Protein AF-A0A1H8QVL4-F1 (afdb_monomer)

Solvent-accessible surface area (backbone atoms only — not comparable to full-atom values): 6730 Å² total; per-residue (Å²): 136,84,80,83,66,75,58,59,71,73,52,49,55,51,44,51,54,51,30,61,64,43,55,70,42,55,81,45,99,54,19,69,53,54,41,46,39,52,37,41,76,70,69,50,52,69,69,62,47,28,54,28,43,19,60,73,74,33,95,52,90,62,24,64,58,53,17,46,50,54,54,50,67,28,77,70,29,50,66,62,34,51,54,50,52,52,53,52,51,53,51,53,52,54,52,52,58,65,71,64,61,75,73,87,79,70,70,80,76,76,81,84,84,128

Mean predicted aligned error: 10.56 Å

pLDDT: mean 83.39, std 16.54, range [35.88, 97.0]

Organism: NCBI:txid310780

Foldseek 3Di:
DDPPPPDDPVLVVVLVVLLVVLLVQCVDPCSLLVSLLVCLVVVNDLVSQLVSQLVSVDVDVCSSVVSNVSNLVHPSCVVVVVVVVVVVVVVVVVVVVVVPPPPPPPDPDDDDDD

Structure (mmCIF, N/CA/C/O backbone):
data_AF-A0A1H8QVL4-F1
#
_entry.id   AF-A0A1H8QVL4-F1
#
loop_
_atom_site.group_PDB
_atom_site.id
_atom_site.type_symbol
_atom_site.label_atom_id
_atom_site.label_alt_id
_atom_site.label_comp_id
_atom_site.label_asym_id
_atom_site.label_entity_id
_atom_site.label_seq_id
_atom_site.pdbx_PDB_ins_code
_atom_site.Cartn_x
_atom_site.Cartn_y
_atom_site.Cartn_z
_atom_site.occupancy
_atom_site.B_iso_or_equiv
_atom_site.auth_seq_id
_atom_site.auth_comp_id
_atom_site.auth_asym_id
_atom_site.auth_atom_id
_atom_site.pdbx_PDB_model_num
ATOM 1 N N . MET A 1 1 ? -0.989 10.496 -26.798 1.00 35.88 1 MET A N 1
ATOM 2 C CA . MET A 1 1 ? -1.596 11.425 -25.825 1.00 35.88 1 MET A CA 1
ATOM 3 C C . MET A 1 1 ? -2.001 10.562 -24.642 1.00 35.88 1 MET A C 1
ATOM 5 O O . MET A 1 1 ? -2.920 9.773 -24.790 1.00 35.88 1 MET A O 1
ATOM 9 N N . VAL A 1 2 ? -1.202 10.546 -23.573 1.00 41.38 2 VAL A N 1
ATOM 10 C CA . VAL A 1 2 ? -1.481 9.724 -22.383 1.00 41.38 2 VAL A CA 1
ATOM 11 C C . VAL A 1 2 ? -2.364 10.569 -21.480 1.00 41.38 2 VAL A C 1
ATOM 13 O O . VAL A 1 2 ? -1.908 11.582 -20.956 1.00 41.38 2 VAL A O 1
ATOM 16 N N . GLU A 1 3 ? -3.636 10.205 -21.360 1.00 44.97 3 GLU A N 1
ATOM 17 C CA . GLU A 1 3 ? -4.525 10.834 -20.391 1.00 44.97 3 GLU A CA 1
ATOM 18 C C . GLU A 1 3 ? -4.117 10.350 -19.001 1.00 44.97 3 GLU A C 1
ATOM 20 O O . GLU A 1 3 ? -4.373 9.212 -18.613 1.00 44.97 3 GLU A O 1
ATOM 25 N N . THR A 1 4 ? -3.437 11.206 -18.242 1.00 47.31 4 THR A N 1
ATOM 26 C CA . THR A 1 4 ? -3.201 10.977 -16.817 1.00 47.31 4 THR A CA 1
ATOM 27 C C . THR A 1 4 ? -4.488 11.295 -16.060 1.00 47.31 4 THR A C 1
ATOM 29 O O . THR A 1 4 ? -4.567 12.279 -15.324 1.00 47.31 4 THR A O 1
ATOM 32 N N . SER A 1 5 ? -5.532 10.493 -16.269 1.00 47.81 5 SER A N 1
ATOM 33 C CA . SER A 1 5 ? -6.660 10.469 -15.348 1.00 47.81 5 SER A CA 1
ATOM 34 C C . SER A 1 5 ? -6.151 9.855 -14.054 1.00 47.81 5 SER A C 1
ATOM 36 O O . SER A 1 5 ? -5.993 8.639 -13.948 1.00 47.81 5 SER A O 1
ATOM 38 N N . GLY A 1 6 ? -5.878 10.706 -13.062 1.00 56.34 6 GLY A N 1
ATOM 39 C CA . GLY A 1 6 ? -5.943 10.262 -11.675 1.00 56.34 6 GLY A CA 1
ATOM 40 C C . GLY A 1 6 ? -7.244 9.480 -11.526 1.00 56.34 6 GLY A C 1
ATOM 41 O O . GLY A 1 6 ? -8.273 9.995 -11.950 1.00 56.34 6 GLY A O 1
ATOM 42 N N . LEU A 1 7 ? -7.113 8.218 -11.092 1.00 59.66 7 LEU A N 1
ATOM 43 C CA . LEU A 1 7 ? -8.137 7.173 -10.963 1.00 59.66 7 LEU A CA 1
ATOM 44 C C . LEU A 1 7 ? -9.536 7.587 -11.433 1.00 59.66 7 LEU A C 1
ATOM 46 O O . LEU A 1 7 ? -10.149 8.467 -10.831 1.00 59.66 7 LEU A O 1
ATOM 50 N N . ALA A 1 8 ? -10.068 6.895 -12.449 1.00 64.25 8 ALA A N 1
ATOM 51 C CA . ALA A 1 8 ? -11.471 7.031 -12.846 1.00 64.25 8 ALA A CA 1
ATOM 52 C C . ALA A 1 8 ? -12.379 7.121 -11.595 1.00 64.25 8 ALA A C 1
ATOM 54 O O . ALA A 1 8 ? -12.080 6.435 -10.615 1.00 64.25 8 ALA A O 1
ATOM 55 N N . PRO A 1 9 ? -13.451 7.938 -11.590 1.00 63.84 9 PRO A N 1
ATOM 56 C CA . PRO A 1 9 ? -14.227 8.259 -10.383 1.00 63.84 9 PRO A CA 1
ATOM 57 C C . PRO A 1 9 ? -14.614 7.033 -9.541 1.00 63.84 9 PRO A C 1
ATOM 59 O O . PRO A 1 9 ? -14.474 7.041 -8.319 1.00 63.84 9 PRO A O 1
ATOM 62 N N . ASP A 1 10 ? -14.978 5.940 -10.210 1.00 76.75 10 ASP A N 1
ATOM 63 C CA . ASP A 1 10 ? -15.320 4.657 -9.591 1.00 76.75 10 ASP A CA 1
ATOM 64 C C . ASP A 1 10 ? -14.143 4.027 -8.822 1.00 76.75 10 ASP A C 1
ATOM 66 O O . ASP A 1 10 ? -14.319 3.395 -7.780 1.00 76.75 10 ASP A O 1
ATOM 70 N N . GLY A 1 11 ? -12.919 4.220 -9.312 1.00 78.94 11 GLY A N 1
ATOM 71 C CA . GLY A 1 11 ? -11.682 3.813 -8.655 1.00 78.94 11 GLY A CA 1
ATOM 72 C C . GLY A 1 11 ? -11.385 4.624 -7.397 1.00 78.94 11 GLY A C 1
ATOM 73 O O . GLY A 1 11 ? -11.034 4.040 -6.375 1.00 78.94 11 GLY A O 1
ATOM 74 N N . ALA A 1 12 ? -11.578 5.944 -7.432 1.00 81.06 12 ALA A N 1
ATOM 75 C CA . ALA A 1 12 ? -11.373 6.792 -6.259 1.00 81.06 12 ALA A CA 1
ATOM 76 C C . ALA A 1 12 ? -12.369 6.457 -5.134 1.00 81.06 12 ALA A C 1
ATOM 78 O O . ALA A 1 12 ? -11.964 6.289 -3.984 1.00 81.06 12 ALA A O 1
ATOM 79 N N . SER A 1 13 ? -13.654 6.276 -5.465 1.00 85.88 13 SER A N 1
ATOM 80 C CA . SER A 1 13 ? -14.672 5.864 -4.489 1.00 85.88 13 SER A CA 1
ATOM 81 C C . SER A 1 13 ? -14.391 4.479 -3.906 1.00 85.88 13 SER A C 1
ATOM 83 O O . SER A 1 13 ? -14.497 4.300 -2.693 1.00 85.88 13 SER A O 1
ATOM 85 N N . ARG A 1 14 ? -13.969 3.514 -4.737 1.00 88.62 14 ARG A N 1
ATOM 86 C CA . ARG A 1 14 ? -13.581 2.173 -4.271 1.00 88.62 14 ARG A CA 1
ATOM 87 C C . ARG A 1 14 ? -12.429 2.233 -3.269 1.00 88.62 14 ARG A C 1
ATOM 89 O O . ARG A 1 14 ? -12.485 1.571 -2.239 1.00 88.62 14 ARG A O 1
ATOM 96 N N . LEU A 1 15 ? -11.389 3.007 -3.569 1.00 90.56 15 LEU A N 1
ATOM 97 C CA . LEU A 1 15 ? -10.213 3.106 -2.704 1.00 90.56 15 LEU A CA 1
ATOM 98 C C . LEU A 1 15 ? -10.506 3.869 -1.410 1.00 90.56 15 LEU A C 1
ATOM 100 O O . LEU A 1 15 ? -9.957 3.508 -0.376 1.00 90.56 15 LEU A O 1
ATOM 104 N N . SER A 1 16 ? -11.405 4.858 -1.443 1.00 88.44 16 SER A N 1
ATOM 105 C CA . SER A 1 16 ? -11.884 5.529 -0.228 1.00 88.44 16 SER A CA 1
ATOM 106 C C . SER A 1 16 ? -12.620 4.557 0.692 1.00 88.44 16 SER A C 1
ATOM 108 O O . SER A 1 16 ? -12.279 4.466 1.863 1.00 88.44 16 SER A O 1
ATOM 110 N N . ALA A 1 17 ? -13.570 3.779 0.159 1.00 90.88 17 ALA A N 1
ATOM 111 C CA . ALA A 1 17 ? -14.296 2.785 0.951 1.00 90.88 17 ALA A CA 1
ATOM 112 C C . ALA A 1 17 ? -13.351 1.728 1.545 1.00 90.88 17 ALA A C 1
ATOM 114 O O . ALA A 1 17 ? -13.487 1.333 2.699 1.00 90.88 17 ALA A O 1
ATOM 115 N N . LEU A 1 18 ? -12.346 1.311 0.771 1.00 92.69 18 LEU A N 1
ATOM 116 C CA . LEU A 1 18 ? -11.332 0.372 1.234 1.00 92.69 18 LEU A CA 1
ATOM 117 C C . LEU A 1 18 ? -10.447 0.965 2.342 1.00 92.69 18 LEU A C 1
ATOM 119 O O . LEU A 1 18 ? -10.077 0.249 3.267 1.00 92.69 18 LEU A O 1
ATOM 123 N N . ALA A 1 19 ? -10.121 2.259 2.278 1.00 92.50 19 ALA A N 1
ATOM 124 C CA . ALA A 1 19 ? -9.413 2.949 3.353 1.00 92.50 19 ALA A CA 1
ATOM 125 C C . ALA A 1 19 ? -10.265 3.035 4.629 1.00 92.50 19 ALA A C 1
ATOM 127 O O . ALA A 1 19 ? -9.752 2.747 5.707 1.00 92.50 19 ALA A O 1
ATOM 128 N N . ASP A 1 20 ? -11.560 3.332 4.512 1.00 91.56 20 ASP A N 1
ATOM 129 C CA . ASP A 1 20 ? -12.474 3.360 5.661 1.00 91.56 20 ASP A CA 1
ATOM 130 C C . ASP A 1 20 ? -12.571 1.980 6.341 1.00 91.56 20 ASP A C 1
ATOM 132 O O . ASP A 1 20 ? -12.488 1.884 7.566 1.00 91.56 20 ASP A O 1
ATOM 136 N N . GLU A 1 21 ? -12.672 0.896 5.560 1.00 91.38 21 GLU A N 1
ATOM 137 C CA . GLU A 1 21 ? -12.651 -0.482 6.078 1.00 91.38 21 GLU A CA 1
ATOM 138 C C . GLU A 1 21 ? -11.337 -0.817 6.800 1.00 91.38 21 GLU A C 1
ATOM 140 O O . GLU A 1 21 ? -11.346 -1.427 7.871 1.00 91.38 21 GLU A O 1
ATOM 145 N N . CYS A 1 22 ? -10.203 -0.426 6.214 1.00 93.00 22 CYS A N 1
ATOM 146 C CA . CYS A 1 22 ? -8.882 -0.691 6.775 1.00 93.00 22 CYS A CA 1
ATOM 147 C C . CYS A 1 22 ? -8.587 0.141 8.029 1.00 93.00 22 CYS A C 1
ATOM 149 O O . CYS A 1 22 ? -7.780 -0.287 8.851 1.00 93.00 22 CYS A O 1
ATOM 151 N N . GLY A 1 23 ? -9.234 1.297 8.207 1.00 88.69 23 GLY A N 1
ATOM 152 C CA . GLY A 1 23 ? -9.020 2.170 9.363 1.00 88.69 23 GLY A CA 1
ATOM 153 C C . GLY A 1 23 ? -9.227 1.457 10.701 1.00 88.69 23 GLY A C 1
ATOM 154 O O . GLY A 1 23 ? -8.454 1.667 11.631 1.00 88.69 23 GLY A O 1
ATOM 155 N N . ALA A 1 24 ? -10.194 0.537 10.776 1.00 85.81 24 ALA A N 1
ATOM 156 C CA . ALA A 1 24 ? -10.466 -0.248 11.982 1.00 85.81 24 ALA A CA 1
ATOM 157 C C . ALA A 1 24 ? -9.319 -1.201 12.378 1.00 85.81 24 ALA A C 1
ATOM 159 O O . ALA A 1 24 ? -9.203 -1.576 13.541 1.00 85.81 24 ALA A O 1
ATOM 160 N N . LEU A 1 25 ? -8.461 -1.597 11.432 1.00 87.50 25 LEU A N 1
ATOM 161 C CA . LEU A 1 25 ? -7.328 -2.490 11.700 1.00 87.50 25 LEU A CA 1
ATOM 162 C C . LEU A 1 25 ? -6.155 -1.763 12.364 1.00 87.50 25 LEU A C 1
ATOM 164 O O . LEU A 1 25 ? -5.320 -2.400 12.999 1.00 87.50 25 LEU A O 1
ATOM 168 N N . LEU A 1 26 ? -6.105 -0.432 12.263 1.00 86.06 26 LEU A N 1
ATOM 169 C CA . LEU A 1 26 ? -5.030 0.372 12.846 1.00 86.06 26 LEU A CA 1
ATOM 170 C C . LEU A 1 26 ? -5.043 0.388 14.380 1.00 86.06 26 LEU A C 1
ATOM 172 O O . LEU A 1 26 ? -4.040 0.750 14.986 1.00 86.06 26 LEU A O 1
ATOM 176 N N . GLU A 1 27 ? -6.150 -0.011 15.009 1.00 82.06 27 GLU A N 1
ATOM 177 C CA . GLU A 1 27 ? -6.250 -0.142 16.468 1.00 82.06 27 GLU A CA 1
ATOM 178 C C . GLU A 1 27 ? -5.536 -1.403 17.004 1.00 82.06 27 GLU A C 1
ATOM 180 O O . GLU A 1 27 ? -5.359 -1.544 18.215 1.00 82.06 27 GLU A O 1
ATOM 185 N N . GLY A 1 28 ? -5.126 -2.321 16.118 1.00 75.19 28 GLY A N 1
ATOM 186 C CA . GLY A 1 28 ? -4.403 -3.549 16.454 1.00 75.19 28 GLY A CA 1
ATOM 187 C C . GLY A 1 28 ? -2.890 -3.366 16.639 1.00 75.19 28 GLY A C 1
ATOM 188 O O . GLY A 1 28 ? -2.290 -2.391 16.195 1.00 75.19 28 GLY A O 1
ATOM 189 N N . GLU A 1 29 ? -2.245 -4.355 17.267 1.00 72.19 29 GLU A N 1
ATOM 190 C CA . GLU A 1 29 ? -0.814 -4.323 17.628 1.00 72.19 29 GLU A CA 1
ATOM 191 C C . GLU A 1 29 ? 0.131 -4.303 16.404 1.00 72.19 29 GLU A C 1
ATOM 193 O O . GLU A 1 29 ? 1.251 -3.809 16.497 1.00 72.19 29 GLU A O 1
ATOM 198 N N . SER A 1 30 ? -0.325 -4.804 15.247 1.00 80.94 30 SER A N 1
ATOM 199 C CA . SER A 1 30 ? 0.425 -4.863 13.977 1.00 80.94 30 SER A CA 1
ATOM 200 C C . SER A 1 30 ? -0.210 -4.012 12.865 1.00 80.94 30 SER A C 1
ATOM 202 O O . SER A 1 30 ? 0.016 -4.271 11.686 1.00 80.94 30 SER A O 1
ATOM 204 N N . GLY A 1 31 ? -0.990 -2.983 13.224 1.00 88.69 31 GLY A N 1
ATOM 205 C CA . GLY A 1 31 ? -2.010 -2.346 12.377 1.00 88.69 31 GLY A CA 1
ATOM 206 C C . GLY A 1 31 ? -1.699 -2.155 10.885 1.00 88.69 31 GLY A C 1
ATOM 207 O O . GLY A 1 31 ? -2.523 -2.509 10.047 1.00 88.69 31 GLY A O 1
ATOM 208 N N . MET A 1 32 ? -0.521 -1.643 10.508 1.00 93.44 32 MET A N 1
ATOM 209 C CA . MET A 1 32 ? -0.179 -1.459 9.085 1.00 93.44 32 MET A CA 1
ATOM 210 C C . MET A 1 32 ? 0.177 -2.762 8.357 1.00 93.44 32 MET A C 1
ATOM 212 O O . MET A 1 32 ? -0.169 -2.909 7.184 1.00 93.44 32 MET A O 1
ATOM 216 N N . ASP A 1 33 ? 0.815 -3.717 9.030 1.00 93.12 33 ASP A N 1
ATOM 217 C CA . ASP A 1 33 ? 1.102 -5.038 8.462 1.00 93.12 33 ASP A CA 1
ATOM 218 C C . ASP A 1 33 ? -0.192 -5.839 8.266 1.00 93.12 33 ASP A C 1
ATOM 220 O O . ASP A 1 33 ? -0.367 -6.475 7.221 1.00 93.12 33 ASP A O 1
ATOM 224 N N . ASP A 1 34 ? -1.139 -5.725 9.203 1.00 94.25 34 ASP A N 1
ATOM 225 C CA . ASP A 1 34 ? -2.472 -6.333 9.098 1.00 94.25 34 ASP A CA 1
ATOM 226 C C . ASP A 1 34 ? -3.255 -5.758 7.906 1.00 94.25 34 ASP A C 1
ATOM 228 O O . ASP A 1 34 ? -3.866 -6.500 7.128 1.00 94.25 34 ASP A O 1
ATOM 232 N N . VAL A 1 35 ? -3.173 -4.439 7.690 1.00 95.62 35 VAL A N 1
ATOM 233 C CA . VAL A 1 35 ? -3.725 -3.784 6.494 1.00 95.62 35 VAL A CA 1
ATOM 234 C C . VAL A 1 35 ? -3.083 -4.344 5.222 1.00 95.62 35 VAL A C 1
ATOM 236 O O . VAL A 1 35 ? -3.798 -4.714 4.287 1.00 95.62 35 VAL A O 1
ATOM 239 N N . GLN A 1 36 ? -1.751 -4.465 5.160 1.00 97.00 36 GLN A N 1
ATOM 240 C CA . GLN A 1 36 ? -1.097 -5.009 3.964 1.00 97.00 36 GLN A CA 1
ATOM 241 C C . GLN A 1 36 ? -1.451 -6.473 3.720 1.00 97.00 36 GLN A C 1
ATOM 243 O O . GLN A 1 36 ? -1.650 -6.867 2.568 1.00 97.00 36 GLN A O 1
ATOM 248 N N . GLN A 1 37 ? -1.573 -7.272 4.780 1.00 95.69 37 GLN A N 1
ATOM 249 C CA . GLN A 1 37 ? -2.000 -8.660 4.681 1.00 95.69 37 GLN A CA 1
ATOM 250 C C . GLN A 1 37 ? -3.424 -8.775 4.129 1.00 95.69 37 GLN A C 1
ATOM 252 O O . GLN A 1 37 ? -3.642 -9.552 3.198 1.00 95.69 37 GLN A O 1
ATOM 257 N N . LEU A 1 38 ? -4.372 -7.975 4.628 1.00 95.06 38 LEU A N 1
ATOM 258 C CA . LEU A 1 38 ? -5.742 -7.949 4.111 1.00 95.06 38 LEU A CA 1
ATOM 259 C C . LEU A 1 38 ? -5.777 -7.580 2.623 1.00 95.06 38 LEU A C 1
ATOM 261 O O . LEU A 1 38 ? -6.437 -8.246 1.825 1.00 95.06 38 LEU A O 1
ATOM 265 N N . LEU A 1 39 ? -5.074 -6.511 2.247 1.00 95.69 39 LEU A N 1
ATOM 266 C CA . LEU A 1 39 ? -5.057 -6.015 0.873 1.00 95.69 39 LEU A CA 1
ATOM 267 C C . LEU A 1 39 ? -4.425 -7.033 -0.088 1.00 95.69 39 LEU A C 1
ATOM 269 O O . LEU A 1 39 ? -4.975 -7.272 -1.163 1.00 95.69 39 LEU A O 1
ATOM 273 N N . SER A 1 40 ? -3.319 -7.666 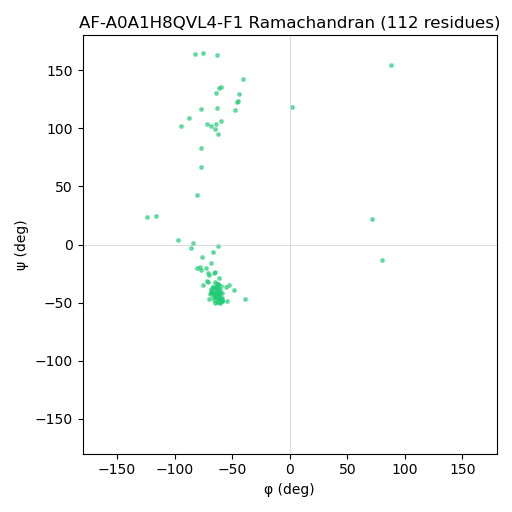0.312 1.00 96.38 40 SER A N 1
ATOM 274 C CA . SER A 1 40 ? -2.674 -8.747 -0.447 1.00 96.38 40 SER A CA 1
ATOM 275 C C . SER A 1 40 ? -3.613 -9.950 -0.609 1.00 96.38 40 SER A C 1
ATOM 277 O O . SER A 1 40 ? -3.852 -10.408 -1.726 1.00 96.38 40 SER A O 1
ATOM 279 N N . ALA A 1 41 ? -4.271 -10.387 0.472 1.00 95.81 41 ALA A N 1
ATOM 280 C CA . ALA A 1 41 ? -5.227 -11.498 0.439 1.00 95.81 41 ALA A CA 1
ATOM 281 C C . ALA A 1 41 ? -6.446 -11.235 -0.468 1.00 95.81 41 ALA A C 1
ATOM 283 O O . ALA A 1 41 ? -7.013 -12.171 -1.031 1.00 95.81 41 ALA A O 1
ATOM 284 N N . ARG A 1 42 ? -6.842 -9.968 -0.639 1.00 94.44 42 ARG A N 1
ATOM 285 C CA . ARG A 1 42 ? -7.910 -9.544 -1.563 1.00 94.44 42 ARG A CA 1
ATOM 286 C C . ARG A 1 42 ? -7.428 -9.338 -3.008 1.00 94.44 42 ARG A C 1
ATOM 288 O O . ARG A 1 42 ? -8.226 -8.942 -3.854 1.00 94.44 42 ARG A O 1
ATOM 295 N N . GLY A 1 43 ? -6.149 -9.584 -3.302 1.00 94.00 43 GLY A N 1
ATOM 296 C CA . GLY A 1 43 ? -5.564 -9.394 -4.631 1.00 94.00 43 GLY A CA 1
ATOM 297 C C . GLY A 1 43 ? -5.394 -7.925 -5.029 1.00 94.00 43 GLY A C 1
ATOM 298 O O . GLY A 1 43 ? -5.328 -7.614 -6.218 1.00 94.00 43 GLY A O 1
ATOM 299 N N . ILE A 1 44 ? -5.350 -7.006 -4.059 1.00 95.06 44 ILE A N 1
ATOM 300 C CA . ILE A 1 44 ? -5.141 -5.582 -4.323 1.00 95.06 44 ILE A CA 1
ATOM 301 C C . ILE A 1 44 ? -3.659 -5.337 -4.615 1.00 95.06 44 ILE A C 1
ATOM 303 O O . ILE A 1 44 ? -2.788 -5.526 -3.755 1.00 95.06 44 ILE A O 1
ATOM 307 N N . GLY A 1 45 ? -3.396 -4.882 -5.840 1.00 94.12 45 GLY A N 1
ATOM 308 C CA . GLY A 1 45 ? -2.053 -4.584 -6.323 1.00 94.12 45 GLY A CA 1
ATOM 309 C C . GLY A 1 45 ? -1.356 -3.455 -5.546 1.00 94.12 45 GLY A C 1
ATOM 310 O O . GLY A 1 45 ? -2.008 -2.657 -4.867 1.00 94.12 45 GLY A O 1
ATOM 311 N N . PRO A 1 46 ? -0.022 -3.347 -5.670 1.00 94.62 46 PRO A N 1
ATOM 312 C CA . PRO A 1 46 ? 0.796 -2.453 -4.850 1.00 94.62 46 PRO A CA 1
ATOM 313 C C . PRO A 1 46 ? 0.454 -0.971 -5.039 1.00 94.62 46 PRO A C 1
ATOM 315 O O . PRO A 1 46 ? 0.484 -0.222 -4.073 1.00 94.62 46 PRO A O 1
ATOM 318 N N . MET A 1 47 ? 0.065 -0.538 -6.243 1.00 94.12 47 MET A N 1
ATOM 319 C CA . MET A 1 47 ? -0.316 0.861 -6.490 1.00 94.12 47 MET A CA 1
ATOM 320 C C . MET A 1 47 ? -1.576 1.268 -5.717 1.00 94.12 47 MET A C 1
ATOM 322 O O . MET A 1 47 ? -1.558 2.260 -4.992 1.00 94.12 47 MET A O 1
ATOM 326 N N . ASP A 1 48 ? -2.647 0.479 -5.817 1.00 94.88 48 ASP A N 1
ATOM 327 C CA . ASP A 1 48 ? -3.885 0.717 -5.066 1.00 94.88 48 ASP A CA 1
ATOM 328 C C . ASP A 1 48 ? -3.632 0.619 -3.552 1.00 94.88 48 ASP A C 1
ATOM 330 O O . ASP A 1 48 ? -4.138 1.432 -2.779 1.00 94.88 48 ASP A O 1
ATOM 334 N N . ALA A 1 49 ? -2.776 -0.315 -3.125 1.00 96.44 49 ALA A N 1
ATOM 335 C CA . ALA A 1 49 ? -2.368 -0.444 -1.731 1.00 96.44 49 ALA A CA 1
ATOM 336 C C . ALA A 1 49 ? -1.596 0.776 -1.209 1.00 96.44 49 ALA A C 1
ATOM 338 O O . ALA A 1 49 ? -1.860 1.224 -0.096 1.00 96.44 49 ALA A O 1
ATOM 339 N N . ILE A 1 50 ? -0.689 1.358 -2.002 1.00 95.81 50 ILE A N 1
ATOM 340 C CA . ILE A 1 50 ? 0.018 2.604 -1.659 1.00 95.81 50 ILE A CA 1
ATOM 341 C C . ILE A 1 50 ? -0.980 3.747 -1.482 1.00 95.81 50 ILE A C 1
ATOM 343 O O . ILE A 1 50 ? -0.855 4.532 -0.544 1.00 95.81 50 ILE A O 1
ATOM 347 N N . ILE A 1 51 ? -1.991 3.837 -2.347 1.00 94.50 51 ILE A N 1
ATOM 348 C CA . ILE A 1 51 ? -2.999 4.901 -2.279 1.00 94.50 51 ILE A CA 1
ATOM 349 C C . ILE A 1 51 ? -3.851 4.765 -1.013 1.00 94.50 51 ILE A C 1
ATOM 351 O O . ILE A 1 51 ? -4.031 5.754 -0.302 1.00 94.50 51 ILE A O 1
ATOM 355 N N . VAL A 1 52 ? -4.309 3.551 -0.693 1.00 95.25 52 VAL A N 1
ATOM 356 C CA . VAL A 1 52 ? -5.038 3.260 0.554 1.00 95.25 52 VAL A CA 1
ATOM 357 C C . VAL A 1 52 ? -4.168 3.559 1.775 1.00 95.25 52 VAL A C 1
ATOM 359 O O . VAL A 1 52 ? -4.597 4.266 2.681 1.00 95.25 52 VAL A O 1
ATOM 362 N N . THR A 1 53 ? -2.918 3.096 1.782 1.00 95.62 53 THR A N 1
ATOM 363 C CA . THR A 1 53 ? -1.984 3.303 2.902 1.00 95.62 53 THR A CA 1
ATOM 364 C C . THR A 1 53 ? -1.693 4.789 3.113 1.00 95.62 53 THR A C 1
ATOM 366 O O . THR A 1 53 ? -1.709 5.275 4.238 1.00 95.62 53 T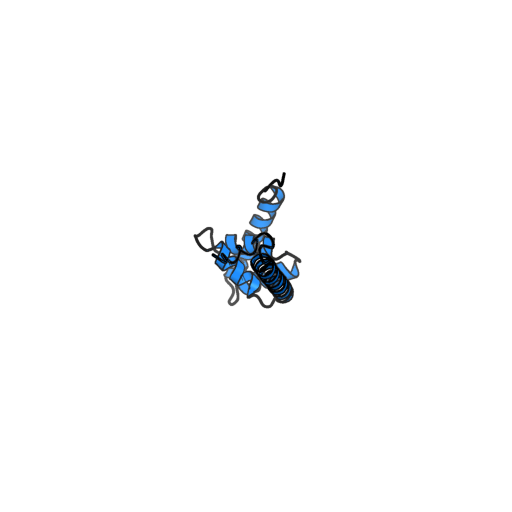HR A O 1
ATOM 369 N N . ARG A 1 54 ? -1.519 5.555 2.030 1.00 95.38 54 ARG A N 1
ATOM 370 C CA . ARG A 1 54 ? -1.368 7.013 2.096 1.00 95.38 54 ARG A CA 1
ATOM 371 C C . ARG A 1 54 ? -2.617 7.697 2.657 1.00 95.38 54 ARG A C 1
ATOM 373 O O . ARG A 1 54 ? -2.484 8.668 3.395 1.00 95.38 54 ARG A O 1
ATOM 380 N N . ALA A 1 55 ? -3.813 7.229 2.302 1.00 93.50 55 ALA A N 1
ATOM 381 C CA . ALA A 1 55 ? -5.053 7.766 2.857 1.00 93.50 55 ALA A CA 1
ATOM 382 C C . ALA A 1 55 ? -5.127 7.543 4.377 1.00 93.50 55 ALA A C 1
ATOM 384 O O . ALA A 1 55 ? -5.470 8.470 5.105 1.00 93.50 55 ALA A O 1
ATOM 385 N N . LEU A 1 56 ? -4.715 6.361 4.848 1.00 93.94 56 LEU A N 1
ATOM 386 C CA . LEU A 1 56 ? -4.666 6.005 6.270 1.00 93.94 56 LEU A CA 1
ATOM 387 C C . LEU A 1 56 ? -3.628 6.809 7.073 1.00 93.94 56 LEU A C 1
ATOM 389 O O . LEU A 1 56 ? -3.890 7.172 8.214 1.00 93.94 56 LEU A O 1
ATOM 393 N N . LEU A 1 57 ? -2.469 7.118 6.482 1.00 92.69 57 LEU A N 1
ATOM 394 C CA . LEU A 1 57 ? -1.436 7.967 7.101 1.00 92.69 57 LEU A CA 1
ATOM 395 C C . LEU A 1 57 ? -1.827 9.455 7.156 1.00 92.69 57 LEU A C 1
ATOM 397 O O . LEU A 1 57 ? -1.252 10.229 7.921 1.00 92.69 57 LEU A O 1
ATOM 401 N N . GLY A 1 58 ? -2.786 9.873 6.327 1.00 88.94 58 GLY A N 1
ATOM 402 C CA . GLY A 1 58 ? -3.132 11.272 6.108 1.00 88.94 58 GLY A CA 1
ATOM 403 C C . GLY A 1 58 ? -2.302 11.934 5.000 1.00 88.94 58 GLY A C 1
ATOM 404 O O . GLY A 1 58 ? -1.181 11.546 4.675 1.00 88.94 58 GLY A O 1
ATOM 405 N N . ALA A 1 59 ? -2.862 12.979 4.383 1.00 79.69 59 ALA A N 1
ATOM 406 C CA . ALA A 1 59 ? -2.310 13.625 3.187 1.00 79.69 59 ALA A CA 1
ATOM 407 C C . ALA A 1 59 ? -1.160 14.622 3.472 1.00 79.69 59 ALA A C 1
ATOM 409 O O . ALA A 1 59 ? -1.118 15.706 2.890 1.00 79.69 59 ALA A O 1
ATOM 410 N N . GLY A 1 60 ? -0.228 14.262 4.357 1.00 87.94 60 GLY A N 1
ATOM 411 C CA . GLY A 1 60 ? 0.941 15.077 4.694 1.00 87.94 60 GLY A CA 1
ATOM 412 C C . GLY A 1 60 ? 2.034 15.063 3.621 1.00 87.94 60 GLY A C 1
ATOM 413 O O . GLY A 1 60 ? 2.064 14.199 2.737 1.00 87.94 60 GLY A O 1
ATOM 414 N N . GLU A 1 61 ? 2.970 16.007 3.708 1.00 92.19 61 GLU A N 1
ATOM 415 C CA . GLU A 1 61 ? 4.222 15.933 2.951 1.00 92.19 61 GLU A CA 1
ATOM 416 C C . GLU A 1 61 ? 4.978 14.650 3.334 1.00 92.19 61 GLU A C 1
ATOM 418 O O . GLU A 1 61 ? 5.025 14.268 4.498 1.00 92.19 61 GLU A O 1
ATOM 423 N N . GLY A 1 62 ? 5.515 13.929 2.349 1.00 93.06 62 GLY A N 1
ATOM 424 C CA . GLY A 1 62 ? 6.201 12.654 2.588 1.00 93.06 62 GLY A CA 1
ATOM 425 C C . GLY A 1 62 ? 5.292 11.432 2.777 1.00 93.06 62 GLY A C 1
ATOM 426 O O . GLY A 1 62 ? 5.785 10.320 2.609 1.00 93.06 62 GLY A O 1
ATOM 427 N N . SER A 1 63 ? 3.980 11.607 2.982 1.00 93.56 63 SER A N 1
ATOM 428 C CA . SER A 1 63 ? 3.009 10.501 3.150 1.00 93.56 63 SER A CA 1
ATOM 429 C C . SER A 1 63 ? 3.052 9.464 2.024 1.00 93.56 63 SER A C 1
ATOM 431 O O . SER A 1 63 ? 2.873 8.275 2.257 1.00 93.56 63 SER A O 1
ATOM 433 N N . LEU A 1 64 ? 3.316 9.894 0.786 1.00 94.75 64 LEU A N 1
ATOM 434 C CA . LEU A 1 64 ? 3.453 8.980 -0.349 1.00 94.75 64 LEU A CA 1
ATOM 435 C C . LEU A 1 64 ? 4.714 8.113 -0.247 1.00 94.75 64 LEU A C 1
ATOM 437 O O . LEU A 1 64 ? 4.672 6.928 -0.569 1.00 94.75 64 LEU A O 1
ATOM 441 N N . ARG A 1 65 ? 5.832 8.705 0.184 1.00 95.44 65 ARG A N 1
ATOM 442 C CA . ARG A 1 65 ? 7.090 7.981 0.377 1.00 95.44 65 ARG A CA 1
ATOM 443 C C . ARG A 1 65 ? 6.936 6.965 1.506 1.00 95.44 65 ARG A C 1
ATOM 445 O O . ARG A 1 65 ? 7.260 5.805 1.299 1.00 95.44 65 A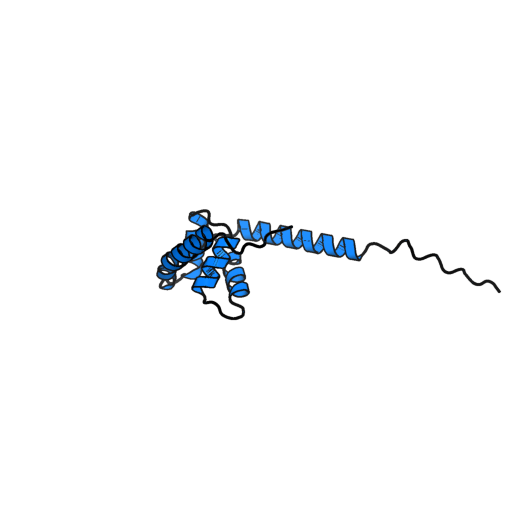RG A O 1
ATOM 452 N N . GLU A 1 66 ? 6.378 7.388 2.634 1.00 96.38 66 GLU A N 1
ATOM 453 C CA . GLU A 1 66 ? 6.117 6.521 3.786 1.00 96.38 66 GLU A CA 1
ATOM 454 C C . GLU A 1 66 ? 5.143 5.385 3.441 1.00 96.38 66 GLU A C 1
ATOM 456 O O . GLU A 1 66 ? 5.420 4.225 3.727 1.00 96.38 66 GLU A O 1
ATOM 461 N N . ALA A 1 67 ? 4.056 5.679 2.719 1.00 96.75 67 ALA A N 1
ATOM 462 C CA . ALA A 1 67 ? 3.135 4.653 2.235 1.00 96.75 67 ALA A CA 1
ATOM 463 C C . ALA A 1 67 ? 3.834 3.626 1.333 1.00 96.75 67 ALA A C 1
ATOM 465 O O . ALA A 1 67 ? 3.590 2.427 1.456 1.00 96.75 67 ALA A O 1
ATOM 466 N N . LYS A 1 68 ? 4.719 4.083 0.437 1.00 96.12 68 LYS A N 1
ATOM 467 C CA . LYS A 1 68 ? 5.518 3.197 -0.416 1.00 96.12 68 LYS A CA 1
ATOM 468 C C . LYS A 1 68 ? 6.450 2.313 0.417 1.00 96.12 68 LYS A C 1
ATOM 470 O O . LYS A 1 68 ? 6.523 1.115 0.160 1.00 96.12 68 LYS A O 1
ATOM 475 N N . GLU A 1 69 ? 7.140 2.895 1.395 1.00 96.19 69 GLU A N 1
ATOM 476 C CA . GLU A 1 69 ? 8.034 2.174 2.307 1.00 96.19 69 GLU A CA 1
ATOM 477 C C . GLU A 1 69 ? 7.273 1.083 3.075 1.00 96.19 69 GLU A C 1
ATOM 479 O O . GLU A 1 69 ? 7.689 -0.070 3.020 1.00 96.19 69 GLU A O 1
ATOM 484 N N . ILE A 1 70 ? 6.118 1.401 3.672 1.00 96.19 70 ILE A N 1
ATOM 485 C CA . ILE A 1 70 ? 5.269 0.442 4.405 1.00 96.19 70 ILE A CA 1
ATOM 486 C C . ILE A 1 70 ? 4.804 -0.712 3.511 1.00 96.19 70 ILE A C 1
ATOM 488 O O . ILE A 1 70 ? 4.906 -1.882 3.884 1.00 96.19 70 ILE A O 1
ATOM 492 N N . VAL A 1 71 ? 4.292 -0.400 2.316 1.00 96.81 71 VAL A N 1
ATOM 493 C CA . VAL A 1 71 ? 3.798 -1.419 1.378 1.00 96.81 71 VAL A CA 1
ATOM 494 C C . VAL A 1 71 ? 4.922 -2.369 0.979 1.00 96.81 71 VAL A C 1
ATOM 496 O O . VAL A 1 71 ? 4.729 -3.583 0.995 1.00 96.81 71 VAL A O 1
ATOM 499 N N . PHE A 1 72 ? 6.103 -1.849 0.644 1.00 95.88 72 PHE A N 1
ATOM 500 C CA . PHE A 1 72 ? 7.203 -2.707 0.220 1.00 95.88 72 PHE A CA 1
ATOM 501 C C . PHE A 1 72 ? 7.958 -3.353 1.383 1.00 95.88 72 PHE A C 1
ATOM 503 O O . PHE A 1 72 ? 8.561 -4.397 1.161 1.00 95.88 72 PHE A O 1
ATOM 510 N N . SER A 1 73 ? 7.893 -2.851 2.619 1.00 94.44 73 SER A N 1
ATOM 511 C CA . SER A 1 73 ? 8.470 -3.548 3.780 1.00 94.44 73 SER A CA 1
ATOM 512 C C . SER A 1 73 ? 7.621 -4.723 4.268 1.00 94.44 73 SER A C 1
ATOM 514 O O . SER A 1 73 ? 8.154 -5.625 4.914 1.00 94.44 73 SER A O 1
ATOM 516 N N . ALA A 1 74 ? 6.324 -4.749 3.948 1.00 95.19 74 ALA A N 1
ATOM 517 C CA . ALA A 1 74 ? 5.414 -5.786 4.418 1.00 95.19 74 ALA A CA 1
ATOM 518 C C . ALA A 1 74 ? 5.815 -7.190 3.929 1.00 95.19 74 ALA A C 1
ATOM 520 O O . ALA A 1 74 ? 6.108 -7.431 2.750 1.00 95.19 74 ALA A O 1
ATOM 521 N N . SER A 1 75 ? 5.786 -8.158 4.848 1.00 93.94 75 SER A N 1
ATOM 522 C CA . SER A 1 75 ? 6.109 -9.561 4.552 1.00 93.94 75 SER A CA 1
ATOM 523 C C . SER A 1 75 ? 5.113 -10.197 3.573 1.00 93.94 75 SER A C 1
ATOM 525 O O . SER A 1 75 ? 5.509 -10.971 2.701 1.00 93.94 75 SER A O 1
ATOM 527 N N . SER A 1 76 ? 3.841 -9.794 3.645 1.00 95.75 76 SER A N 1
ATOM 528 C CA . SER A 1 76 ? 2.746 -10.227 2.764 1.00 95.75 76 SER A CA 1
ATOM 529 C C . SER A 1 76 ? 2.888 -9.777 1.305 1.00 95.75 76 SER A C 1
ATOM 531 O O . SER A 1 76 ? 2.087 -10.193 0.467 1.00 95.75 76 SER A O 1
ATOM 533 N N . ARG A 1 77 ? 3.894 -8.943 1.004 1.00 95.19 77 ARG A N 1
ATOM 534 C CA . ARG A 1 77 ? 4.159 -8.354 -0.318 1.00 95.19 77 ARG A CA 1
ATOM 535 C C . ARG A 1 77 ? 5.568 -8.636 -0.837 1.00 95.19 77 ARG A C 1
ATOM 537 O O . ARG A 1 77 ? 6.127 -7.880 -1.631 1.00 95.19 77 ARG A O 1
ATOM 544 N N . ALA A 1 78 ? 6.188 -9.713 -0.353 1.00 94.69 78 ALA A N 1
ATOM 545 C CA . ALA A 1 78 ? 7.566 -10.047 -0.699 1.00 94.69 78 ALA A CA 1
ATOM 546 C C . ALA A 1 78 ? 7.783 -10.254 -2.207 1.00 94.69 78 ALA A C 1
ATOM 548 O O . ALA A 1 78 ? 8.830 -9.869 -2.722 1.00 94.69 78 ALA A O 1
ATOM 549 N N . VAL A 1 79 ? 6.798 -10.820 -2.910 1.00 94.50 79 VAL A N 1
ATOM 550 C CA . VAL A 1 79 ? 6.875 -11.052 -4.359 1.00 94.50 79 VAL A CA 1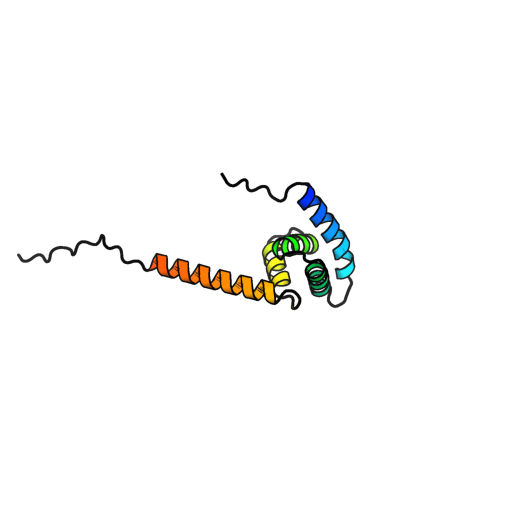
ATOM 551 C C . VAL A 1 79 ? 6.817 -9.732 -5.121 1.00 94.50 79 VAL A C 1
ATOM 553 O O . VAL A 1 79 ? 7.644 -9.489 -5.992 1.00 94.50 79 VAL A O 1
ATOM 556 N N . GLU A 1 80 ? 5.883 -8.846 -4.777 1.00 94.56 80 GLU A N 1
ATOM 557 C CA . GLU A 1 80 ? 5.779 -7.534 -5.413 1.00 94.56 80 GLU A CA 1
ATOM 558 C C . GLU A 1 80 ? 7.014 -6.672 -5.151 1.00 94.56 80 GLU A C 1
ATOM 560 O O . GLU A 1 80 ? 7.454 -5.965 -6.056 1.00 94.56 80 GLU A O 1
ATOM 565 N N . ARG A 1 81 ? 7.599 -6.753 -3.947 1.00 94.81 81 ARG A N 1
ATOM 566 C CA . ARG A 1 81 ? 8.883 -6.107 -3.640 1.00 94.81 81 ARG A CA 1
ATOM 567 C C . ARG A 1 81 ? 10.005 -6.648 -4.523 1.00 94.81 81 ARG A C 1
ATOM 569 O O . ARG A 1 81 ? 10.706 -5.853 -5.131 1.00 94.81 81 ARG A O 1
ATOM 576 N N . GLN A 1 82 ? 10.143 -7.970 -4.625 1.00 95.62 82 GLN A N 1
ATOM 577 C CA . GLN A 1 82 ? 11.160 -8.607 -5.467 1.00 95.62 82 GLN A CA 1
ATOM 578 C C . GLN A 1 82 ? 11.068 -8.107 -6.919 1.00 95.62 82 GLN A C 1
ATOM 580 O O . GLN A 1 82 ? 12.062 -7.663 -7.482 1.00 95.62 82 GLN A O 1
ATOM 585 N N . ILE A 1 83 ? 9.858 -8.101 -7.489 1.00 94.81 83 ILE A N 1
ATOM 586 C CA . ILE A 1 83 ? 9.613 -7.618 -8.856 1.00 94.81 83 ILE A CA 1
ATOM 587 C C . ILE A 1 83 ? 9.956 -6.129 -8.987 1.00 94.81 83 ILE A C 1
ATOM 589 O O . ILE A 1 83 ? 10.569 -5.722 -9.970 1.00 94.81 83 ILE A O 1
ATOM 593 N N . HIS A 1 84 ? 9.560 -5.299 -8.018 1.00 92.94 84 HIS A N 1
ATOM 594 C CA . HIS A 1 84 ? 9.908 -3.878 -8.014 1.00 92.94 84 HIS A CA 1
ATOM 595 C C . HIS A 1 84 ? 11.427 -3.672 -8.020 1.00 92.94 84 HIS A C 1
ATOM 597 O O . HIS A 1 84 ? 11.924 -2.862 -8.799 1.00 92.94 84 HIS A O 1
ATOM 603 N N . ASP A 1 85 ? 12.156 -4.399 -7.176 1.00 93.50 85 ASP A N 1
ATOM 604 C CA . ASP A 1 85 ? 13.603 -4.243 -7.036 1.00 93.50 85 ASP A CA 1
ATOM 605 C C . ASP A 1 85 ? 14.346 -4.696 -8.300 1.00 93.50 85 ASP A C 1
ATOM 607 O O . ASP A 1 85 ? 15.266 -4.006 -8.735 1.00 93.50 85 ASP A O 1
ATOM 611 N N . GLU A 1 86 ? 13.902 -5.783 -8.939 1.00 95.62 86 GLU A N 1
ATOM 612 C CA . GLU A 1 86 ? 14.413 -6.237 -10.242 1.00 95.62 86 GLU A CA 1
ATOM 613 C C . GLU A 1 86 ? 14.174 -5.187 -11.333 1.00 95.62 86 GLU A C 1
ATOM 615 O O . GLU A 1 86 ? 15.110 -4.777 -12.015 1.00 95.62 86 GLU A O 1
A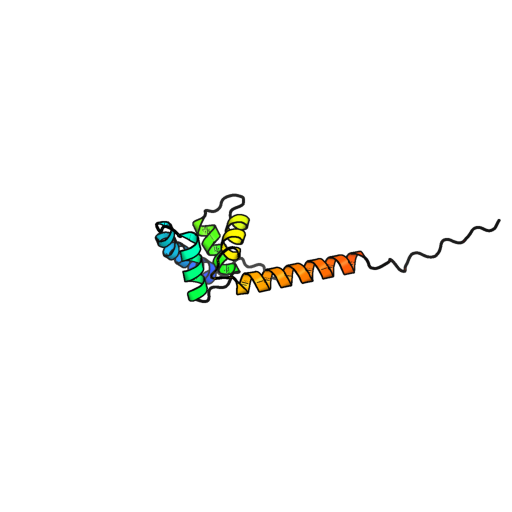TOM 620 N N . LEU A 1 87 ? 12.950 -4.661 -11.443 1.00 93.94 87 LEU A N 1
ATOM 621 C CA . LEU A 1 87 ? 12.623 -3.631 -12.434 1.00 93.94 87 LEU A CA 1
ATOM 622 C C . LEU A 1 87 ? 13.416 -2.335 -12.225 1.00 93.94 87 LEU A C 1
ATOM 624 O O . LEU A 1 87 ? 13.828 -1.700 -13.194 1.00 93.94 87 LEU A O 1
ATOM 628 N N . VAL A 1 88 ? 13.616 -1.916 -10.972 1.00 93.00 88 VAL A N 1
ATOM 629 C CA . VAL A 1 88 ? 14.427 -0.734 -10.652 1.00 93.00 88 VAL A CA 1
ATOM 630 C C . VAL A 1 88 ? 15.894 -0.988 -10.980 1.00 93.00 88 VAL A C 1
ATOM 632 O O . VAL A 1 88 ? 16.541 -0.104 -11.538 1.00 93.00 88 VAL A O 1
ATOM 635 N N . HIS A 1 89 ? 16.413 -2.174 -10.664 1.00 94.50 89 HIS A N 1
ATOM 636 C CA . HIS A 1 89 ? 17.782 -2.550 -10.994 1.00 94.50 89 HIS A CA 1
ATOM 637 C C . HIS A 1 89 ? 18.026 -2.522 -12.507 1.00 94.50 89 HIS A C 1
ATOM 639 O O . HIS A 1 89 ? 18.953 -1.847 -12.954 1.00 94.50 89 HIS A O 1
ATOM 645 N N . ASP A 1 90 ? 17.154 -3.163 -13.286 1.00 94.62 90 ASP A N 1
ATOM 646 C CA . ASP A 1 90 ? 17.241 -3.204 -14.748 1.00 94.62 90 ASP A CA 1
ATOM 647 C C . ASP A 1 90 ? 17.135 -1.804 -15.363 1.00 94.62 90 ASP A C 1
ATOM 649 O O . ASP A 1 90 ? 17.873 -1.460 -16.288 1.00 94.62 90 ASP A O 1
ATOM 653 N N . LEU A 1 91 ? 16.241 -0.963 -14.831 1.00 93.62 91 LEU A N 1
ATOM 654 C CA . LEU A 1 91 ? 16.092 0.417 -15.286 1.00 93.62 91 LEU A CA 1
ATOM 655 C C . LEU A 1 91 ? 17.356 1.242 -15.026 1.00 93.62 91 LEU A C 1
ATOM 657 O O . LEU A 1 91 ? 17.782 1.984 -15.908 1.00 93.62 91 LEU A O 1
ATOM 661 N N . LEU A 1 92 ? 17.945 1.135 -13.832 1.00 91.69 92 LEU A N 1
ATOM 662 C CA . LEU A 1 92 ? 19.177 1.851 -13.495 1.00 91.69 92 LEU A CA 1
ATOM 663 C C . LEU A 1 92 ? 20.337 1.387 -14.377 1.00 91.69 92 LEU A C 1
ATOM 665 O O . LEU A 1 92 ? 21.036 2.221 -14.943 1.00 91.69 92 LEU A O 1
ATOM 669 N N . HIS A 1 93 ? 20.471 0.075 -14.572 1.00 91.12 93 HIS A N 1
ATOM 670 C CA . HIS A 1 93 ? 21.487 -0.494 -15.450 1.00 91.12 93 HIS A CA 1
ATOM 671 C C . HIS A 1 93 ? 21.354 0.016 -16.891 1.00 91.12 93 HIS A C 1
ATOM 673 O O . HIS A 1 93 ? 22.326 0.475 -17.483 1.00 91.12 93 HIS A O 1
ATOM 679 N N . GLY A 1 94 ? 20.140 0.001 -17.450 1.00 88.69 94 GLY A N 1
ATOM 680 C CA . GLY A 1 94 ? 19.907 0.495 -18.808 1.00 88.69 94 GLY A CA 1
ATOM 681 C C . GLY A 1 94 ? 20.160 1.999 -18.966 1.00 88.69 94 GLY A C 1
ATOM 682 O O . GLY A 1 94 ? 20.596 2.438 -20.027 1.00 88.69 94 GLY A O 1
ATOM 683 N N . VAL A 1 95 ? 19.912 2.808 -17.928 1.00 88.69 95 VAL A N 1
ATOM 684 C CA . VAL A 1 95 ? 20.231 4.248 -17.947 1.00 88.69 95 VAL A CA 1
ATOM 685 C C . VAL A 1 95 ? 21.743 4.485 -17.953 1.00 88.69 95 VAL A C 1
ATOM 687 O O . VAL A 1 95 ? 22.204 5.351 -18.699 1.00 88.69 95 VAL A O 1
ATOM 690 N N . ASP A 1 96 ? 22.505 3.709 -17.183 1.00 85.06 96 ASP A N 1
ATOM 691 C CA . ASP A 1 96 ? 23.968 3.804 -17.149 1.00 85.06 96 ASP A CA 1
ATOM 692 C C . ASP A 1 96 ? 24.584 3.422 -18.510 1.00 85.06 96 ASP A C 1
ATOM 694 O O . ASP A 1 96 ? 25.436 4.145 -19.026 1.00 85.06 96 ASP A O 1
ATOM 698 N N . GLU A 1 97 ? 24.085 2.365 -19.162 1.00 79.31 97 GLU A N 1
ATOM 699 C CA . GLU A 1 97 ? 24.541 1.951 -20.501 1.00 79.31 97 GLU A CA 1
ATOM 700 C C . GLU A 1 97 ? 24.287 3.012 -21.587 1.00 79.31 97 GLU A C 1
ATOM 702 O O . GLU A 1 97 ? 25.098 3.182 -22.499 1.00 79.31 97 GLU A O 1
ATOM 707 N N . ILE A 1 98 ? 23.176 3.751 -21.496 1.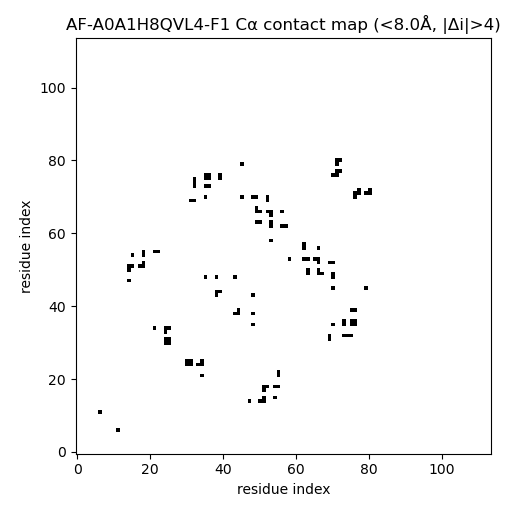00 74.88 98 ILE A N 1
ATOM 708 C CA . ILE A 1 98 ? 22.863 4.853 -22.422 1.00 74.88 98 ILE A CA 1
ATOM 709 C C . ILE A 1 98 ? 23.776 6.064 -22.168 1.00 74.88 98 ILE A C 1
ATOM 711 O O . ILE A 1 98 ? 24.096 6.799 -23.101 1.00 74.88 98 ILE A O 1
ATOM 715 N N . GLY A 1 99 ? 24.200 6.283 -20.921 1.00 63.97 99 GLY A N 1
ATOM 716 C CA . GLY A 1 99 ? 25.122 7.361 -20.557 1.00 63.97 99 GLY A CA 1
ATOM 717 C C . GLY A 1 99 ? 26.556 7.150 -21.056 1.00 63.97 99 GLY A C 1
ATOM 718 O O . GLY A 1 99 ? 27.260 8.133 -21.290 1.00 63.97 99 GLY A O 1
ATOM 719 N N . ASP A 1 100 ? 26.960 5.894 -21.260 1.00 61.81 100 ASP A N 1
ATOM 720 C CA . ASP A 1 100 ? 28.324 5.493 -21.630 1.00 61.81 100 ASP A CA 1
ATOM 721 C C . ASP A 1 100 ? 28.539 5.271 -23.140 1.00 61.81 100 ASP A C 1
ATOM 723 O O . ASP A 1 100 ? 29.641 4.900 -23.557 1.00 61.81 100 ASP A O 1
ATOM 727 N N . THR A 1 101 ? 27.542 5.525 -24.002 1.00 56.88 101 THR A N 1
ATOM 728 C CA . THR A 1 101 ? 27.770 5.472 -25.456 1.00 56.88 101 THR A CA 1
ATOM 729 C C . THR A 1 101 ? 28.796 6.540 -25.858 1.00 56.88 101 THR A C 1
ATOM 731 O O . THR A 1 101 ? 28.516 7.733 -25.690 1.00 56.88 101 THR A O 1
ATOM 734 N N . PRO A 1 102 ? 29.973 6.168 -26.402 1.00 58.38 102 PRO A N 1
ATOM 735 C CA . PRO A 1 102 ? 30.937 7.146 -26.876 1.00 58.38 102 PRO A CA 1
ATOM 736 C C . PRO A 1 102 ? 30.317 7.922 -28.037 1.00 58.38 102 PRO A C 1
ATOM 738 O O . PRO A 1 102 ? 29.804 7.324 -28.981 1.00 58.38 102 PRO A O 1
ATOM 741 N N . ASP A 1 103 ? 30.380 9.250 -27.984 1.00 57.84 103 ASP A N 1
ATOM 742 C CA . ASP A 1 103 ? 30.041 10.106 -29.119 1.00 57.84 103 ASP A CA 1
ATOM 743 C C . ASP A 1 103 ? 31.009 9.816 -30.284 1.00 57.84 103 ASP A C 1
ATOM 745 O O . ASP A 1 103 ? 32.116 10.359 -30.347 1.00 57.84 103 ASP A O 1
ATOM 749 N N . GLU A 1 104 ? 30.602 8.939 -31.210 1.00 58.00 104 GLU A N 1
ATOM 750 C CA . GLU A 1 104 ? 31.329 8.609 -32.448 1.00 58.00 104 GLU A CA 1
ATOM 751 C C . GLU A 1 104 ? 31.493 9.821 -33.394 1.00 58.00 104 GLU A C 1
A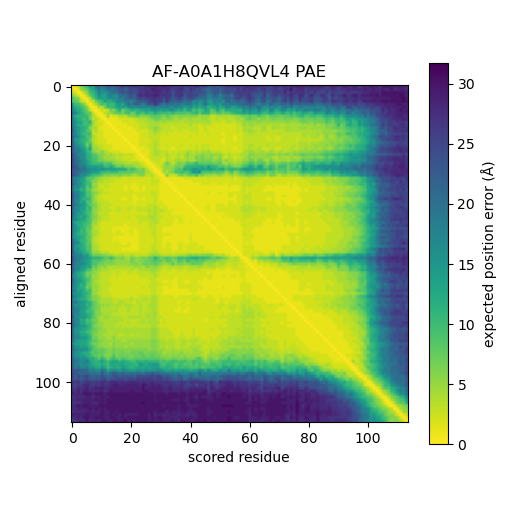TOM 753 O O . GLU A 1 104 ? 32.151 9.709 -34.427 1.00 58.00 104 GLU A O 1
ATOM 758 N N . SER A 1 105 ? 30.970 11.004 -33.042 1.00 57.38 105 SER A N 1
ATOM 759 C CA . SER A 1 105 ? 31.142 12.249 -33.806 1.00 57.38 105 SER A CA 1
ATOM 760 C C . SER A 1 105 ? 32.425 13.015 -33.466 1.00 57.38 105 SER A C 1
ATOM 762 O O . SER A 1 105 ? 32.695 14.056 -34.074 1.00 57.38 105 SER A O 1
ATOM 764 N N . ARG A 1 106 ? 33.234 12.554 -32.498 1.00 52.94 106 ARG A N 1
ATOM 765 C CA . ARG A 1 106 ? 34.511 13.207 -32.179 1.00 52.94 106 ARG A CA 1
ATOM 766 C C . ARG A 1 106 ? 35.559 12.849 -33.232 1.00 52.94 106 ARG A C 1
ATOM 768 O O . ARG A 1 106 ? 36.384 11.961 -33.030 1.00 52.94 106 ARG A O 1
ATOM 775 N N . GLU A 1 107 ? 35.529 13.577 -34.347 1.00 55.62 107 GLU A N 1
ATOM 776 C CA . GLU A 1 107 ? 36.608 13.601 -35.336 1.00 55.62 107 GLU A CA 1
ATOM 777 C C . GLU A 1 107 ? 37.965 13.705 -34.610 1.00 55.62 107 GLU A C 1
ATOM 779 O O . GLU A 1 107 ? 38.128 14.570 -33.734 1.00 55.62 107 GLU A O 1
ATOM 784 N N . PRO A 1 108 ? 38.948 12.839 -34.924 1.00 54.16 108 PRO A N 1
ATOM 785 C CA . PRO A 1 108 ? 40.282 12.962 -34.367 1.00 54.16 108 PRO A CA 1
ATOM 786 C C . PRO A 1 108 ? 40.871 14.280 -34.866 1.00 54.16 108 PRO A C 1
ATOM 788 O O . PRO A 1 108 ? 41.258 14.403 -36.027 1.00 54.16 108 PRO A O 1
ATOM 791 N N . GLY A 1 109 ? 40.893 15.277 -33.976 1.00 54.53 109 GLY A N 1
ATOM 792 C CA . GLY A 1 109 ? 41.504 16.574 -34.221 1.00 54.53 109 GLY A CA 1
ATOM 793 C C . GLY A 1 109 ? 42.887 16.363 -34.819 1.00 54.53 109 GLY A C 1
ATOM 794 O O . GLY A 1 109 ? 43.745 15.736 -34.195 1.00 54.53 109 GLY A O 1
ATOM 795 N N . ALA A 1 110 ? 43.034 16.824 -36.060 1.00 55.28 110 ALA A N 1
ATOM 796 C CA . ALA A 1 110 ? 44.229 16.684 -36.863 1.00 55.28 110 ALA A CA 1
ATOM 797 C C . ALA A 1 110 ? 45.469 17.005 -36.023 1.00 55.28 110 ALA A C 1
ATOM 799 O O . ALA A 1 110 ? 45.579 18.082 -35.436 1.00 55.28 110 ALA A O 1
ATOM 800 N N . ALA A 1 111 ? 46.393 16.047 -35.967 1.00 53.69 111 ALA A N 1
ATOM 801 C CA . ALA A 1 111 ? 47.746 16.311 -35.529 1.00 53.69 111 ALA A CA 1
ATOM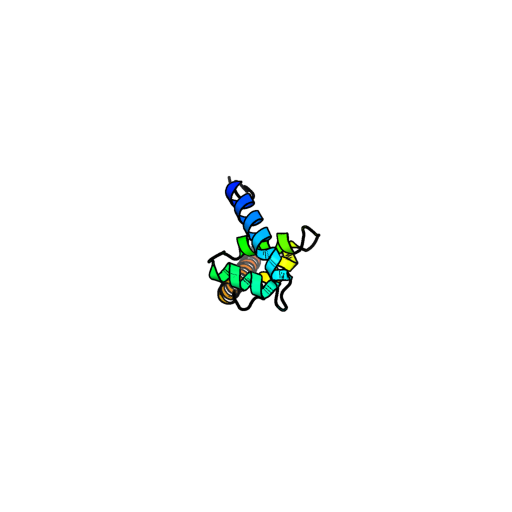 802 C C . ALA A 1 111 ? 48.332 17.364 -36.477 1.00 53.69 111 ALA A C 1
ATOM 804 O O . ALA A 1 111 ? 48.605 17.082 -37.644 1.00 53.69 111 ALA A O 1
ATOM 805 N N . ASP A 1 112 ? 48.457 18.583 -35.966 1.00 51.53 112 ASP A N 1
ATOM 806 C CA . ASP A 1 112 ? 49.167 19.682 -36.598 1.00 51.53 112 ASP A CA 1
ATOM 807 C C . ASP A 1 112 ? 50.654 19.302 -36.671 1.00 51.53 112 ASP A C 1
ATOM 809 O O . ASP A 1 112 ? 51.378 19.327 -35.675 1.00 51.53 112 ASP A O 1
ATOM 813 N N . MET A 1 113 ? 51.080 18.826 -37.843 1.00 51.84 113 MET A N 1
ATOM 814 C CA . MET A 1 113 ? 52.484 18.780 -38.237 1.00 51.84 113 MET A CA 1
ATOM 815 C C . MET A 1 113 ? 52.777 20.050 -39.036 1.00 51.84 113 MET A C 1
ATOM 817 O O . MET A 1 113 ? 52.455 20.119 -40.225 1.00 51.84 113 MET A O 1
ATOM 821 N N . GLY A 1 114 ? 53.417 21.015 -38.377 1.00 50.62 114 GLY A N 1
ATOM 822 C CA . GLY A 1 114 ? 53.949 22.241 -38.970 1.00 50.62 114 GLY A CA 1
ATOM 823 C C . GLY A 1 114 ? 54.952 22.918 -38.055 1.00 50.62 114 GLY A C 1
ATOM 824 O O . GLY A 1 114 ? 54.509 23.499 -37.045 1.00 50.62 114 GLY A O 1
#

Nearest PDB structures (foldseek):
  4fu3-assembly1_B  TM=4.691E-01  e=2.505E+00  Homo sapiens
  4fu3-assembly1_A  TM=4.713E-01  e=3.513E+00  Homo sapiens
  4q96-assembly2_A  TM=4.719E-01  e=3.320E+00  Homo 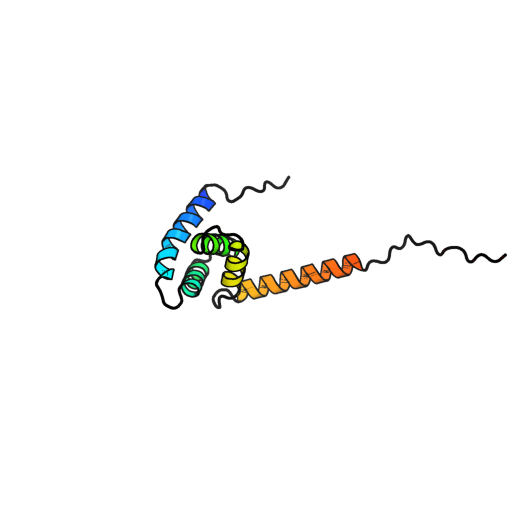sapiens

Secondary structure (DSSP, 8-state):
-----SS-HHHHHHHHHHHHHHHGGGGSTTHHHHHHHHHHHTT--HHHHHHHHHHHH-S-TTHHHHHHHHHHH-GGGHHHHHHHHHHHHHHHHHHHHHHT---TT---------

Sequence (114 aa):
MVETSGLAPDGASRLSALADECGALLEGESGMDDVQQLLSARGIGPMDAIIVTRALLGAGEGSLREAKEIVFSASSRAVERQIHDELVHDLLHGVDEIGDTPDESREPGAADMG

Radius of gyration: 22.51 Å; Cα contacts (8 Å, |Δi|>4): 68; chains: 1; bounding box: 69×34×57 Å